Protein AF-A0A561EZQ5-F1 (afdb_monomer_lite)

Secondary structure (DSSP, 8-state):
-----PPPSSHHHHHHHHHHHHHHH-S-B-HHHHHTT-SS---HHHHHHHHHHHHHTTSEEE-TTS-EEE-

Structure (mmCIF, N/CA/C/O backbone):
data_AF-A0A561EZQ5-F1
#
_entry.id   AF-A0A561EZQ5-F1
#
loop_
_atom_site.group_PDB
_atom_site.id
_atom_site.type_symbol
_atom_site.label_atom_id
_atom_site.label_alt_id
_atom_site.label_comp_id
_atom_site.label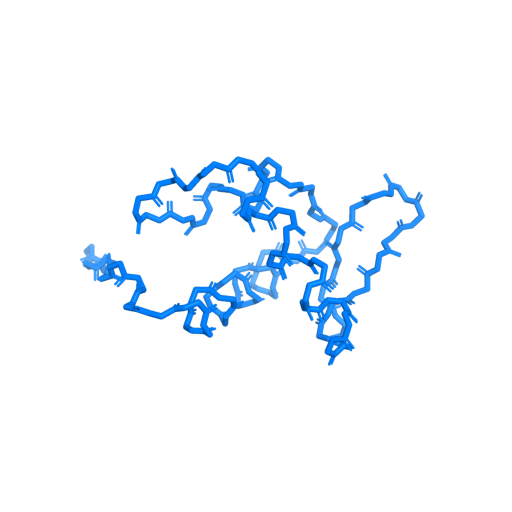_asym_id
_atom_site.label_entity_id
_atom_site.label_seq_id
_atom_site.pdbx_PDB_ins_code
_atom_site.Cartn_x
_atom_site.Cartn_y
_atom_site.Cartn_z
_atom_site.occupancy
_atom_site.B_iso_or_equiv
_atom_site.auth_seq_id
_atom_site.auth_comp_id
_atom_site.auth_asym_id
_atom_site.auth_atom_id
_atom_site.pdbx_PDB_model_num
ATOM 1 N N . MET A 1 1 ? 20.651 -15.567 4.040 1.00 35.09 1 MET A N 1
ATOM 2 C CA . MET A 1 1 ? 19.840 -15.992 2.884 1.00 35.09 1 MET A CA 1
ATOM 3 C C . MET A 1 1 ? 19.101 -14.760 2.408 1.00 35.09 1 MET A C 1
ATOM 5 O O . MET A 1 1 ? 18.179 -14.327 3.081 1.00 35.09 1 MET A O 1
ATOM 9 N N . THR A 1 2 ? 19.593 -14.103 1.366 1.00 46.25 2 THR A N 1
ATOM 10 C CA . THR A 1 2 ? 18.859 -13.024 0.700 1.00 46.25 2 THR A CA 1
ATOM 11 C C . THR A 1 2 ? 17.731 -13.701 -0.066 1.00 46.25 2 THR A C 1
ATOM 13 O O . THR A 1 2 ? 18.002 -14.410 -1.028 1.00 46.25 2 THR A O 1
ATOM 16 N N . GLU A 1 3 ? 16.490 -13.586 0.409 1.00 54.91 3 GLU A N 1
ATOM 17 C CA . GLU A 1 3 ? 15.333 -13.964 -0.404 1.00 54.91 3 GLU A CA 1
ATOM 18 C C . GLU A 1 3 ? 15.399 -13.121 -1.683 1.00 54.91 3 GLU A C 1
ATOM 20 O O . GLU A 1 3 ? 15.242 -11.900 -1.625 1.00 54.91 3 GLU A O 1
ATOM 25 N N . GLU A 1 4 ? 15.699 -13.748 -2.823 1.00 53.94 4 GLU A N 1
ATOM 26 C CA . GLU A 1 4 ? 15.468 -13.151 -4.136 1.00 53.94 4 GLU A CA 1
ATOM 27 C C . GLU A 1 4 ? 13.973 -12.849 -4.214 1.00 53.94 4 GLU A C 1
ATOM 29 O O . GLU A 1 4 ? 13.148 -13.731 -4.457 1.00 53.94 4 GLU A O 1
ATOM 34 N N . ARG A 1 5 ? 13.597 -11.604 -3.915 1.00 61.81 5 ARG A N 1
ATOM 35 C CA . ARG A 1 5 ? 12.220 -11.150 -4.056 1.00 61.81 5 ARG A CA 1
ATOM 36 C C . ARG A 1 5 ? 11.916 -11.100 -5.541 1.00 61.81 5 ARG A C 1
ATOM 38 O O . ARG A 1 5 ? 12.217 -10.120 -6.215 1.00 61.81 5 ARG A O 1
ATOM 45 N N . THR A 1 6 ? 11.351 -12.184 -6.058 1.00 67.50 6 THR A N 1
ATOM 46 C CA . THR A 1 6 ? 10.852 -12.214 -7.426 1.00 67.50 6 THR A CA 1
ATOM 47 C C . THR A 1 6 ? 9.798 -11.112 -7.569 1.00 67.50 6 THR A C 1
ATOM 49 O O . THR A 1 6 ? 8.857 -11.066 -6.765 1.00 67.50 6 THR A O 1
ATOM 52 N N . PRO A 1 7 ? 9.941 -10.203 -8.549 1.00 74.50 7 PRO A N 1
ATOM 53 C CA . PRO A 1 7 ? 8.956 -9.159 -8.769 1.00 74.50 7 PRO A CA 1
ATOM 54 C C . PRO A 1 7 ? 7.589 -9.800 -9.062 1.00 74.50 7 PRO A C 1
ATOM 56 O O . PRO A 1 7 ? 7.525 -10.809 -9.768 1.00 74.50 7 PRO A O 1
ATOM 59 N N . PRO A 1 8 ? 6.486 -9.247 -8.533 1.00 80.31 8 PRO A N 1
ATOM 60 C CA . PRO A 1 8 ? 5.163 -9.823 -8.737 1.00 80.31 8 PRO A CA 1
ATOM 61 C C . PRO A 1 8 ? 4.782 -9.794 -10.223 1.00 80.31 8 PRO A C 1
ATOM 63 O O . PRO A 1 8 ? 4.851 -8.742 -10.864 1.00 80.31 8 PRO A O 1
ATOM 66 N N . ALA A 1 9 ? 4.340 -10.933 -10.761 1.00 82.31 9 ALA A N 1
ATOM 67 C CA . ALA A 1 9 ? 3.970 -11.068 -12.171 1.00 82.31 9 ALA A CA 1
ATOM 68 C C . ALA A 1 9 ? 2.613 -10.414 -12.482 1.00 82.31 9 ALA A C 1
ATOM 70 O O . ALA A 1 9 ? 2.359 -9.974 -13.605 1.00 82.31 9 ALA A O 1
ATOM 71 N N . THR A 1 10 ? 1.737 -10.308 -11.480 1.00 89.44 10 THR A N 1
ATOM 72 C CA . THR A 1 10 ? 0.382 -9.770 -11.614 1.00 89.44 10 THR A CA 1
ATOM 73 C C . THR A 1 10 ? 0.060 -8.698 -10.572 1.00 89.44 10 THR A C 1
ATOM 75 O O . THR A 1 10 ? 0.652 -8.604 -9.495 1.00 89.44 10 THR A O 1
ATOM 78 N N . ALA A 1 11 ? -0.963 -7.886 -10.856 1.00 91.06 11 ALA A N 1
ATOM 79 C CA . ALA A 1 11 ? -1.471 -6.913 -9.888 1.00 91.06 11 ALA A CA 1
ATOM 80 C C . ALA A 1 11 ? -2.106 -7.570 -8.645 1.00 91.06 11 ALA A C 1
ATOM 82 O O . ALA A 1 11 ? -2.207 -6.921 -7.607 1.00 91.06 11 ALA A O 1
ATOM 83 N N . ILE A 1 12 ? -2.560 -8.826 -8.744 1.00 92.75 12 ILE A N 1
ATOM 84 C CA . ILE A 1 12 ? -3.126 -9.570 -7.611 1.00 92.75 12 ILE A CA 1
ATOM 85 C C . ILE A 1 12 ? -2.010 -9.951 -6.641 1.00 92.75 12 ILE A C 1
ATOM 87 O O . ILE A 1 12 ? -2.093 -9.589 -5.470 1.00 92.75 12 ILE A O 1
ATOM 91 N N . GLU A 1 13 ? -0.946 -10.585 -7.134 1.00 91.75 13 GLU A N 1
ATOM 92 C CA . GLU A 1 13 ? 0.218 -10.963 -6.319 1.00 91.75 13 GLU A CA 1
ATOM 93 C C . GLU A 1 13 ? 0.857 -9.736 -5.673 1.00 91.75 13 GLU A C 1
ATOM 95 O O . GLU A 1 13 ? 1.136 -9.731 -4.478 1.00 91.75 13 GLU A O 1
ATOM 100 N N . ARG A 1 14 ? 0.995 -8.643 -6.432 1.00 92.81 14 ARG A N 1
ATOM 101 C CA . ARG A 1 14 ? 1.526 -7.381 -5.909 1.00 92.81 14 ARG A CA 1
ATOM 102 C C . ARG A 1 14 ? 0.710 -6.845 -4.729 1.00 92.81 14 ARG A C 1
ATOM 104 O O . ARG A 1 14 ? 1.274 -6.390 -3.737 1.00 92.81 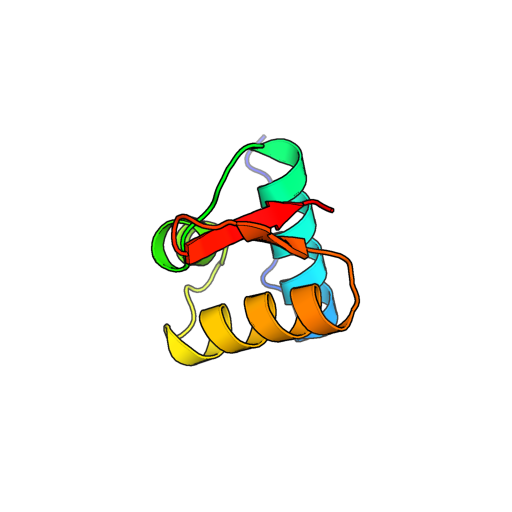14 ARG A O 1
ATOM 111 N N . ARG A 1 15 ? -0.623 -6.913 -4.809 1.00 95.31 15 ARG A N 1
ATOM 112 C CA . ARG A 1 15 ? -1.509 -6.513 -3.705 1.00 95.31 15 ARG A CA 1
ATOM 113 C C . ARG A 1 15 ? -1.411 -7.456 -2.511 1.00 95.31 15 ARG A C 1
ATOM 115 O O . ARG A 1 15 ? -1.450 -6.978 -1.382 1.00 95.31 15 ARG A O 1
ATOM 122 N N . GLN A 1 16 ? -1.276 -8.759 -2.743 1.00 94.62 16 GLN A N 1
ATOM 123 C CA . GLN A 1 16 ? -1.087 -9.737 -1.669 1.00 94.62 16 GLN A CA 1
ATOM 124 C C . GLN A 1 16 ? 0.232 -9.504 -0.927 1.00 94.62 16 GLN A C 1
ATOM 126 O O . GLN A 1 16 ? 0.223 -9.417 0.296 1.00 94.62 16 GLN A O 1
ATOM 131 N N . GLN A 1 17 ? 1.332 -9.278 -1.650 1.00 93.50 17 GLN A N 1
ATOM 132 C CA . GLN A 1 17 ? 2.626 -8.930 -1.057 1.00 93.50 17 GLN A CA 1
ATOM 133 C C . GLN A 1 17 ? 2.549 -7.640 -0.225 1.00 93.50 17 GLN A C 1
ATOM 135 O O . GLN A 1 17 ? 3.049 -7.600 0.899 1.00 93.50 17 GLN A O 1
ATOM 140 N N . LEU A 1 18 ? 1.878 -6.597 -0.735 1.00 95.19 18 LEU A N 1
ATOM 141 C CA . LEU A 1 18 ? 1.648 -5.369 0.030 1.00 95.19 18 LEU A CA 1
ATOM 142 C C . LEU A 1 18 ? 0.849 -5.645 1.314 1.00 95.19 18 LEU A C 1
ATOM 144 O O . LEU A 1 18 ? 1.219 -5.160 2.382 1.00 95.19 18 LEU A O 1
ATOM 148 N N . LEU A 1 19 ? -0.240 -6.410 1.220 1.00 96.38 19 LEU A N 1
ATOM 149 C CA . LEU A 1 19 ? -1.079 -6.751 2.368 1.00 96.38 19 LEU A CA 1
ATOM 150 C C . LEU A 1 19 ? -0.293 -7.526 3.430 1.00 96.38 19 LEU A C 1
ATOM 152 O O . LEU A 1 19 ? -0.389 -7.214 4.616 1.00 96.38 19 LEU A O 1
ATOM 156 N N . GLU A 1 20 ? 0.506 -8.509 3.019 1.00 95.69 20 GLU A N 1
ATOM 157 C CA . GLU A 1 20 ? 1.384 -9.247 3.926 1.00 95.69 20 GLU A CA 1
ATOM 158 C C . GLU A 1 20 ? 2.404 -8.336 4.605 1.00 95.69 20 GLU A C 1
ATOM 160 O O . GLU A 1 20 ? 2.623 -8.459 5.809 1.00 95.69 20 GLU A O 1
ATOM 165 N N . ALA A 1 21 ? 2.997 -7.396 3.868 1.00 95.19 21 ALA A N 1
ATOM 166 C CA . ALA A 1 21 ? 3.939 -6.442 4.437 1.00 95.19 21 ALA A CA 1
ATOM 167 C C . ALA A 1 21 ? 3.278 -5.547 5.499 1.00 95.19 21 ALA A C 1
ATOM 169 O O . ALA A 1 21 ? 3.841 -5.379 6.581 1.00 95.19 21 ALA A O 1
ATOM 170 N N . ILE A 1 22 ? 2.070 -5.036 5.229 1.00 96.00 22 ILE A N 1
ATOM 171 C CA . ILE A 1 22 ? 1.305 -4.225 6.191 1.00 96.00 22 ILE A CA 1
ATOM 172 C C . ILE A 1 22 ? 0.960 -5.051 7.436 1.00 96.00 22 ILE A C 1
ATOM 174 O O . ILE A 1 22 ? 1.183 -4.590 8.553 1.00 96.00 22 ILE A O 1
ATOM 178 N N . ARG A 1 23 ? 0.499 -6.298 7.265 1.00 96.19 23 ARG A N 1
ATOM 179 C CA . ARG A 1 23 ? 0.205 -7.214 8.383 1.00 96.19 23 ARG A CA 1
ATOM 180 C C . ARG A 1 23 ? 1.431 -7.502 9.244 1.00 96.19 23 ARG A C 1
ATOM 182 O O . ARG A 1 23 ? 1.337 -7.452 10.464 1.00 96.19 23 ARG A O 1
ATOM 189 N N . ARG A 1 24 ? 2.577 -7.790 8.620 1.00 95.50 24 ARG A N 1
ATOM 190 C CA . ARG A 1 24 ? 3.825 -8.109 9.333 1.00 95.50 24 ARG A CA 1
ATOM 191 C C . ARG A 1 24 ? 4.407 -6.898 10.056 1.00 95.50 24 ARG A C 1
ATOM 193 O O . ARG A 1 24 ? 4.924 -7.052 11.154 1.00 95.50 24 ARG A O 1
ATOM 200 N N . GLY A 1 25 ? 4.366 -5.715 9.443 1.00 94.31 25 GLY A N 1
ATOM 201 C CA . GLY A 1 25 ? 4.935 -4.516 10.059 1.00 94.31 25 GLY A CA 1
ATOM 202 C C . GLY A 1 25 ? 4.014 -3.820 11.057 1.00 94.31 25 GLY A C 1
ATOM 203 O O . GLY A 1 25 ? 4.516 -3.032 11.856 1.00 94.31 25 GLY A O 1
ATOM 204 N N . GLY A 1 26 ? 2.708 -4.100 11.016 1.00 92.81 26 GLY A N 1
ATOM 205 C CA . GLY A 1 26 ? 1.717 -3.568 11.947 1.00 92.81 26 GLY A CA 1
ATOM 206 C C . GLY A 1 26 ? 1.544 -2.046 11.894 1.00 92.81 26 GLY A C 1
ATOM 207 O O . GLY A 1 26 ? 2.282 -1.320 11.215 1.00 92.81 26 GLY A O 1
ATOM 208 N N . GLY A 1 27 ? 0.544 -1.573 12.642 1.00 93.50 27 GLY A N 1
ATOM 209 C CA . GLY A 1 27 ? 0.205 -0.157 12.775 1.00 93.50 27 GLY A CA 1
ATOM 210 C C . GLY A 1 27 ? -0.238 0.501 11.469 1.00 93.50 27 GLY A C 1
ATOM 211 O O . GLY A 1 27 ? -0.525 -0.168 10.475 1.00 93.50 27 GLY A O 1
ATOM 212 N N . THR A 1 28 ? -0.276 1.832 11.481 1.00 96.00 28 THR A N 1
ATOM 213 C CA . THR A 1 28 ? -0.715 2.647 10.348 1.00 96.00 28 THR A CA 1
ATOM 214 C C . THR A 1 28 ? 0.387 2.841 9.305 1.00 96.00 28 THR A C 1
ATOM 216 O O . THR A 1 28 ? 1.532 3.175 9.621 1.00 96.00 28 THR A O 1
ATOM 219 N N . TRP A 1 29 ? 0.033 2.668 8.032 1.00 96.88 29 TRP A N 1
ATOM 220 C CA . TRP A 1 29 ? 0.924 2.836 6.886 1.00 96.88 29 TRP A CA 1
ATOM 221 C C . TRP A 1 29 ? 0.435 3.943 5.959 1.00 96.88 29 TRP A C 1
ATOM 223 O O . TRP A 1 29 ? -0.723 3.957 5.549 1.00 96.88 29 TRP A O 1
ATOM 233 N N . ASP A 1 30 ? 1.322 4.847 5.555 1.00 95.81 30 ASP A N 1
ATOM 234 C CA . ASP A 1 30 ? 1.048 5.752 4.442 1.00 95.81 30 ASP A CA 1
ATOM 235 C C . ASP A 1 30 ? 1.442 5.121 3.090 1.00 95.81 30 ASP A C 1
ATOM 237 O O . ASP A 1 30 ? 2.012 4.027 3.001 1.00 95.81 30 ASP A O 1
ATOM 241 N N . TRP A 1 31 ? 1.121 5.818 1.997 1.00 94.50 31 TRP A N 1
ATOM 242 C CA . TRP A 1 31 ? 1.441 5.339 0.651 1.00 94.50 31 TRP A CA 1
ATOM 243 C C . TRP A 1 31 ? 2.950 5.345 0.349 1.00 94.50 31 TRP A C 1
ATOM 245 O O . TRP A 1 31 ? 3.375 4.633 -0.562 1.00 94.50 31 TRP A O 1
ATOM 255 N N . GLN A 1 32 ? 3.756 6.137 1.064 1.00 95.38 32 GLN A N 1
ATOM 256 C CA . GLN A 1 32 ? 5.207 6.206 0.868 1.00 95.38 32 GLN A CA 1
ATOM 257 C C . GLN A 1 32 ? 5.867 4.966 1.460 1.00 95.38 32 GLN A C 1
ATOM 259 O O . GLN A 1 32 ? 6.560 4.258 0.735 1.00 95.38 32 GLN A O 1
ATOM 264 N N . ARG A 1 33 ? 5.550 4.636 2.713 1.00 94.88 33 ARG A N 1
ATOM 265 C CA . ARG A 1 33 ? 5.974 3.403 3.381 1.00 94.88 33 ARG A CA 1
ATOM 266 C C . ARG A 1 33 ? 5.492 2.171 2.623 1.00 94.88 33 ARG A C 1
ATOM 268 O O . ARG A 1 33 ? 6.260 1.246 2.392 1.00 94.88 33 ARG A O 1
ATOM 275 N N . ALA A 1 34 ? 4.242 2.176 2.152 1.00 95.31 34 ALA A N 1
ATOM 276 C CA . ALA A 1 34 ? 3.732 1.104 1.301 1.00 95.31 34 ALA A CA 1
ATOM 277 C C . ALA A 1 34 ? 4.581 0.932 0.033 1.00 95.31 34 ALA A C 1
ATOM 279 O O . ALA A 1 34 ? 4.885 -0.193 -0.336 1.00 95.31 34 ALA A O 1
ATOM 280 N N . ARG A 1 35 ? 5.007 2.021 -0.621 1.00 95.44 35 ARG A N 1
ATOM 281 C CA . ARG A 1 35 ? 5.824 1.970 -1.845 1.00 95.44 35 ARG A CA 1
ATOM 282 C C . ARG A 1 35 ? 7.188 1.308 -1.634 1.00 95.44 35 ARG A C 1
ATOM 284 O O . ARG A 1 35 ? 7.742 0.767 -2.587 1.00 95.44 35 ARG A O 1
ATOM 291 N N . GLU A 1 36 ? 7.726 1.338 -0.420 1.00 93.62 36 GLU A N 1
ATOM 292 C CA . GLU A 1 36 ? 9.016 0.720 -0.097 1.00 93.62 36 GLU A CA 1
ATOM 293 C C . GLU A 1 36 ? 8.976 -0.811 -0.127 1.00 93.62 36 GLU A C 1
ATOM 295 O O . GLU A 1 36 ? 10.027 -1.436 -0.229 1.00 93.62 36 GLU A O 1
ATOM 300 N N . THR A 1 37 ? 7.788 -1.423 -0.099 1.00 90.62 37 THR A N 1
ATOM 301 C CA . THR A 1 37 ? 7.639 -2.888 -0.146 1.00 90.62 37 THR A CA 1
ATOM 302 C C . THR A 1 37 ? 7.790 -3.467 -1.551 1.00 90.62 37 THR A C 1
ATOM 304 O O . THR A 1 37 ? 7.939 -4.679 -1.694 1.00 90.62 37 THR A O 1
ATOM 307 N N . TYR A 1 38 ? 7.754 -2.615 -2.576 1.00 88.00 38 TYR A N 1
ATOM 308 C CA . TYR A 1 38 ? 7.723 -3.014 -3.974 1.00 88.00 38 TYR A CA 1
ATOM 309 C C . TYR A 1 38 ? 9.119 -3.075 -4.589 1.00 88.00 38 TYR A C 1
ATOM 311 O O . TYR A 1 38 ? 9.923 -2.153 -4.429 1.00 88.00 38 TYR A O 1
ATOM 319 N N . GLU A 1 39 ? 9.329 -4.084 -5.431 1.00 85.31 39 GLU A N 1
ATOM 320 C CA . GLU A 1 39 ? 10.485 -4.197 -6.313 1.00 85.31 39 GLU A CA 1
ATOM 321 C C . GLU A 1 39 ? 10.029 -4.705 -7.696 1.00 85.31 39 GLU A C 1
ATOM 323 O O . GLU A 1 39 ? 9.431 -5.779 -7.769 1.00 85.31 39 GLU A O 1
ATOM 328 N N . PRO A 1 40 ? 10.231 -3.941 -8.791 1.00 86.38 40 PRO A N 1
ATOM 329 C CA . PRO A 1 40 ? 10.673 -2.542 -8.827 1.00 86.38 40 PRO A CA 1
ATOM 330 C C . PRO A 1 40 ? 9.624 -1.583 -8.232 1.00 86.38 40 PRO A C 1
ATOM 332 O O . PRO A 1 40 ? 8.426 -1.865 -8.238 1.00 86.38 40 PRO A O 1
ATOM 335 N N . ARG A 1 41 ? 10.061 -0.411 -7.747 1.00 89.38 41 ARG A N 1
ATOM 336 C CA . ARG A 1 41 ? 9.163 0.590 -7.138 1.00 89.38 41 ARG A CA 1
ATOM 337 C C . ARG A 1 41 ? 8.232 1.216 -8.190 1.00 89.38 41 ARG A C 1
ATOM 339 O O . ARG A 1 41 ? 8.715 2.002 -9.010 1.00 89.38 41 ARG A O 1
ATOM 346 N N . PRO A 1 42 ? 6.909 0.973 -8.146 1.00 89.31 42 PRO A N 1
ATOM 347 C CA . PRO A 1 42 ? 5.984 1.521 -9.127 1.00 89.31 42 PRO A CA 1
ATOM 348 C C . PRO A 1 42 ? 5.743 3.016 -8.889 1.00 89.31 42 PRO A C 1
ATOM 350 O O . PRO A 1 42 ? 6.227 3.621 -7.920 1.00 89.31 42 PRO A O 1
ATOM 353 N N . ASP A 1 43 ? 4.972 3.633 -9.781 1.00 93.62 43 ASP A N 1
ATOM 354 C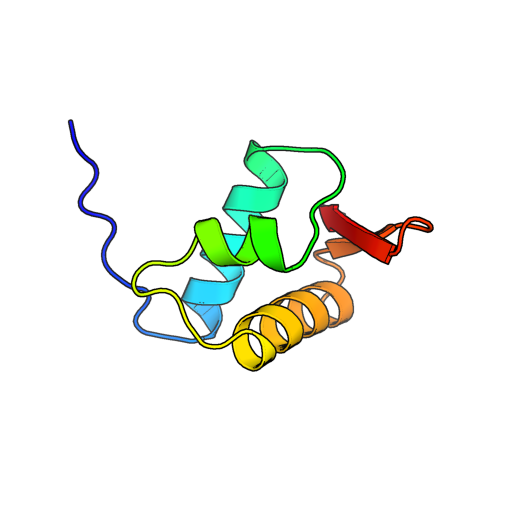 CA . ASP A 1 43 ? 4.544 5.013 -9.612 1.00 93.62 43 ASP A CA 1
ATOM 355 C C . ASP A 1 43 ? 3.583 5.160 -8.403 1.00 93.62 43 ASP A C 1
ATOM 357 O O . ASP A 1 43 ? 2.843 4.228 -8.064 1.00 93.62 43 ASP A O 1
ATOM 361 N N . PRO A 1 44 ? 3.535 6.334 -7.747 1.00 95.19 44 PRO A N 1
ATOM 362 C CA . PRO A 1 44 ? 2.663 6.554 -6.592 1.00 95.19 44 PRO A CA 1
ATOM 363 C C . PRO A 1 44 ? 1.167 6.311 -6.844 1.00 95.19 44 PRO A C 1
ATOM 365 O O . PRO A 1 44 ? 0.442 5.978 -5.904 1.00 95.19 44 PRO A O 1
ATOM 368 N N . ARG A 1 45 ? 0.665 6.486 -8.077 1.00 95.94 45 ARG A N 1
ATOM 369 C CA . ARG A 1 45 ? -0.753 6.243 -8.389 1.00 95.94 45 ARG A CA 1
ATOM 370 C C . ARG A 1 45 ? -1.063 4.752 -8.351 1.00 95.94 45 ARG A C 1
ATOM 372 O O . ARG A 1 45 ? -2.122 4.394 -7.842 1.00 95.94 45 ARG A O 1
ATOM 379 N N . THR A 1 46 ? -0.147 3.898 -8.807 1.00 95.06 46 THR A N 1
ATOM 380 C CA . THR A 1 46 ? -0.289 2.438 -8.697 1.00 95.06 46 THR A CA 1
ATOM 381 C C . THR A 1 46 ? -0.370 1.992 -7.240 1.00 95.06 46 THR A C 1
ATOM 383 O O . THR A 1 46 ? -1.309 1.286 -6.882 1.00 95.06 46 THR A O 1
ATOM 386 N N . VAL A 1 47 ? 0.517 2.490 -6.370 1.00 95.81 47 VAL A N 1
ATOM 387 C CA . VAL A 1 47 ? 0.495 2.148 -4.932 1.00 95.81 47 VAL A CA 1
ATOM 388 C C . VAL A 1 47 ? -0.820 2.573 -4.278 1.00 95.81 47 VAL A C 1
ATOM 390 O O . VAL A 1 47 ? -1.457 1.792 -3.574 1.00 95.81 47 VAL A O 1
ATOM 393 N N . ARG A 1 48 ? -1.275 3.804 -4.546 1.00 95.88 48 ARG A N 1
ATOM 394 C CA . ARG A 1 48 ? -2.560 4.303 -4.031 1.00 95.88 48 ARG A CA 1
ATOM 395 C C . ARG A 1 48 ? -3.738 3.481 -4.541 1.00 95.88 48 ARG A C 1
ATOM 397 O O . ARG A 1 48 ? -4.659 3.217 -3.774 1.00 95.88 48 ARG A O 1
ATOM 404 N N . ARG A 1 49 ? -3.713 3.066 -5.810 1.00 96.75 49 ARG A N 1
ATOM 405 C CA . ARG A 1 49 ? -4.742 2.197 -6.387 1.00 96.75 49 ARG A CA 1
ATOM 406 C C . ARG A 1 49 ? -4.769 0.846 -5.685 1.00 96.75 49 ARG A C 1
ATOM 408 O O . ARG A 1 49 ? -5.850 0.379 -5.355 1.00 96.75 49 ARG A O 1
ATOM 415 N N . ASP A 1 50 ? -3.614 0.246 -5.431 1.00 96.56 50 ASP A N 1
ATOM 416 C CA . ASP A 1 50 ? -3.519 -1.047 -4.755 1.00 96.56 50 ASP A CA 1
ATOM 417 C C . ASP A 1 50 ? -4.032 -0.976 -3.309 1.00 96.56 50 ASP A C 1
ATOM 419 O O . ASP A 1 50 ? -4.871 -1.793 -2.933 1.00 96.56 50 ASP A O 1
ATOM 423 N N . LEU A 1 51 ? -3.655 0.060 -2.549 1.00 96.81 51 LEU A N 1
ATOM 424 C CA . LEU A 1 51 ? -4.202 0.332 -1.211 1.00 96.81 51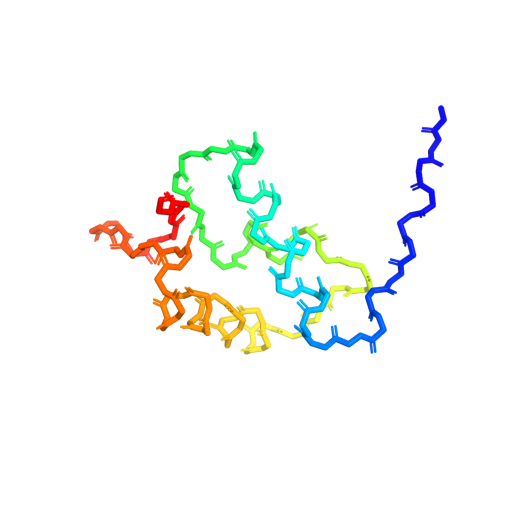 LEU A CA 1
ATOM 425 C C . LEU A 1 51 ? -5.730 0.503 -1.240 1.00 96.81 51 LEU A C 1
ATOM 427 O O . LEU A 1 51 ? -6.443 -0.109 -0.450 1.00 96.81 51 LEU A O 1
ATOM 431 N N . GLN A 1 52 ? -6.258 1.274 -2.197 1.00 96.31 52 GLN A N 1
ATOM 432 C CA . GLN A 1 52 ? -7.704 1.450 -2.364 1.00 96.31 52 GLN A CA 1
ATOM 433 C C . GLN A 1 52 ? -8.425 0.148 -2.723 1.00 96.31 52 GLN A C 1
ATOM 435 O O . GLN A 1 52 ? -9.533 -0.081 -2.244 1.00 96.31 52 GLN A O 1
ATOM 440 N N . GLN A 1 53 ? -7.840 -0.693 -3.579 1.00 97.69 53 GLN A N 1
ATOM 441 C CA . GLN A 1 53 ? -8.422 -1.991 -3.928 1.00 97.69 53 GLN A CA 1
ATOM 442 C C . GLN A 1 53 ? -8.448 -2.927 -2.720 1.00 97.69 53 GLN A C 1
ATOM 444 O O . GLN A 1 53 ? -9.452 -3.597 -2.500 1.00 97.69 53 GLN A O 1
ATOM 449 N N . LEU A 1 54 ? -7.392 -2.927 -1.905 1.00 97.50 54 LEU A N 1
ATOM 450 C CA . LEU A 1 54 ? -7.354 -3.691 -0.661 1.00 97.50 54 LEU A CA 1
ATOM 451 C C . LEU A 1 54 ? -8.385 -3.184 0.362 1.00 97.50 54 LEU A C 1
ATOM 453 O O . LEU A 1 54 ? -9.028 -4.003 1.014 1.00 97.50 54 LEU A O 1
ATOM 457 N N . CYS A 1 55 ? -8.623 -1.870 0.448 1.00 96.75 55 CYS A N 1
ATOM 458 C CA . CYS A 1 55 ? -9.729 -1.325 1.243 1.00 96.75 55 CYS A CA 1
ATOM 459 C C . CYS A 1 55 ? -11.101 -1.746 0.714 1.00 96.75 55 CYS A C 1
ATOM 461 O O . CYS A 1 55 ? -11.960 -2.153 1.487 1.00 96.75 55 CYS A O 1
ATOM 463 N N . LYS A 1 56 ? -11.316 -1.686 -0.606 1.00 96.88 56 LYS A N 1
ATOM 464 C CA . LYS A 1 56 ? -12.572 -2.141 -1.229 1.00 96.88 56 LYS A CA 1
ATOM 465 C C . LYS A 1 56 ? -12.834 -3.626 -0.989 1.00 96.88 56 LYS A C 1
ATOM 467 O O . LYS A 1 56 ? -13.985 -4.019 -0.857 1.00 96.88 56 LYS A O 1
ATOM 472 N N . ALA A 1 57 ? -11.775 -4.429 -0.928 1.00 96.56 57 ALA A N 1
ATOM 473 C CA . ALA A 1 57 ? -11.840 -5.846 -0.594 1.00 96.56 57 ALA A CA 1
ATOM 474 C C . ALA A 1 57 ? -11.980 -6.115 0.919 1.00 96.56 57 ALA A C 1
ATOM 476 O O . ALA A 1 57 ? -11.992 -7.275 1.320 1.00 96.56 57 ALA A O 1
ATOM 477 N N . GLY A 1 58 ? -12.025 -5.078 1.765 1.00 96.81 58 GLY A N 1
ATOM 478 C CA . GLY A 1 58 ? -12.104 -5.211 3.223 1.00 96.81 58 GLY A CA 1
ATOM 479 C C . GLY A 1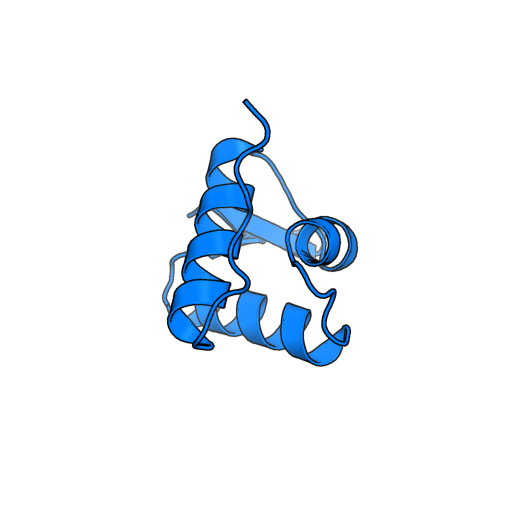 58 ? -10.839 -5.775 3.876 1.00 96.81 58 GLY A C 1
ATOM 480 O O . GLY A 1 58 ? -10.876 -6.159 5.035 1.00 96.81 58 GLY A O 1
ATOM 481 N N . SER A 1 59 ? -9.721 -5.852 3.148 1.00 97.69 59 SER A N 1
ATOM 482 C CA . SER A 1 59 ? -8.448 -6.373 3.672 1.00 97.69 59 SER A CA 1
ATOM 483 C C . SER A 1 59 ? -7.628 -5.317 4.415 1.00 97.69 59 SER A C 1
ATOM 485 O O . SER A 1 59 ? -6.761 -5.665 5.212 1.00 97.69 59 SER A O 1
ATOM 487 N N . LEU A 1 60 ? -7.878 -4.038 4.124 1.00 97.50 60 LEU A N 1
ATOM 488 C CA . LEU A 1 60 ? -7.312 -2.897 4.836 1.00 97.50 60 LEU A CA 1
ATOM 489 C C . LEU A 1 60 ? -8.434 -1.959 5.278 1.00 97.50 60 LEU A C 1
ATOM 491 O O . LEU A 1 60 ? -9.400 -1.755 4.541 1.00 97.50 60 LEU A O 1
ATOM 495 N N . VAL A 1 61 ? -8.251 -1.294 6.409 1.00 96.62 61 VAL A N 1
ATOM 496 C CA . VAL A 1 61 ? -9.074 -0.159 6.833 1.00 96.62 61 VAL A CA 1
ATOM 497 C C . VAL A 1 61 ? -8.300 1.143 6.676 1.00 96.62 61 VAL A C 1
ATOM 499 O O . VAL A 1 61 ? -7.068 1.165 6.701 1.00 96.62 61 VAL A O 1
ATOM 502 N N . ARG A 1 62 ? -9.029 2.243 6.474 1.00 94.38 62 ARG A N 1
ATOM 503 C CA . ARG A 1 62 ? -8.438 3.579 6.443 1.00 94.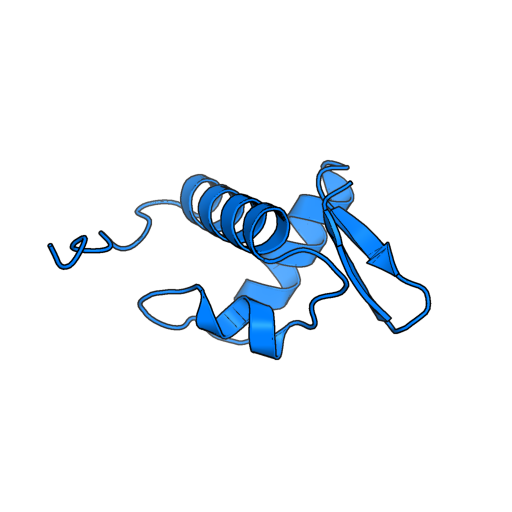38 62 ARG A CA 1
ATOM 504 C C . ARG A 1 62 ? -8.528 4.187 7.837 1.00 94.38 62 ARG A C 1
ATOM 506 O O . ARG A 1 62 ? -9.630 4.393 8.332 1.00 94.38 62 ARG A O 1
ATOM 513 N N . ALA A 1 63 ? -7.379 4.467 8.437 1.00 92.19 63 ALA A N 1
ATOM 514 C CA . ALA A 1 63 ? -7.288 5.114 9.738 1.00 92.19 63 ALA A CA 1
ATOM 515 C C . ALA A 1 63 ? -7.684 6.596 9.645 1.00 92.19 63 ALA A C 1
ATOM 517 O O . ALA A 1 63 ? -7.538 7.225 8.590 1.00 92.19 63 ALA A O 1
ATOM 518 N N . GLU A 1 64 ? -8.125 7.178 10.761 1.00 88.56 64 GLU A N 1
ATOM 519 C CA . GLU A 1 64 ? -8.490 8.602 10.851 1.00 88.56 64 GLU A CA 1
ATOM 520 C C . GLU A 1 64 ? -7.319 9.531 10.498 1.00 88.56 64 GLU A C 1
ATOM 522 O O . GLU A 1 64 ? -7.510 10.576 9.879 1.00 88.56 64 GLU A O 1
ATOM 527 N N . SER A 1 65 ? -6.088 9.100 10.790 1.00 87.88 65 SER A N 1
ATOM 528 C CA . SER A 1 65 ? -4.840 9.780 10.412 1.00 87.88 65 SER A CA 1
ATOM 529 C C . SER A 1 65 ? -4.574 9.799 8.898 1.00 87.88 65 SER A C 1
ATOM 531 O O . SER A 1 65 ? -3.606 10.403 8.438 1.00 87.88 65 SER A O 1
ATOM 533 N N . GLY A 1 66 ? -5.421 9.143 8.099 1.00 87.44 66 GLY A N 1
ATOM 534 C CA . GLY A 1 66 ? -5.341 9.109 6.642 1.00 87.44 66 GLY A CA 1
ATOM 535 C C . GLY A 1 66 ? -4.477 7.981 6.074 1.00 87.44 66 GLY A C 1
ATOM 536 O O . GLY A 1 66 ? -4.383 7.876 4.846 1.00 87.44 66 GLY A O 1
ATOM 537 N N . GLY A 1 67 ? -3.885 7.147 6.933 1.00 93.62 67 GLY A N 1
ATOM 538 C CA . GLY A 1 67 ? -3.142 5.949 6.546 1.00 93.62 67 GLY A CA 1
ATOM 539 C C . GLY A 1 67 ? -4.000 4.682 6.481 1.00 93.62 67 GLY A C 1
ATOM 540 O O . GLY A 1 67 ? -5.227 4.727 6.561 1.00 93.62 67 GLY A O 1
ATOM 541 N N . TYR A 1 68 ? -3.336 3.549 6.288 1.00 96.81 68 TYR A N 1
ATOM 542 C CA . TYR A 1 68 ? -3.930 2.243 6.036 1.00 96.81 68 TYR A CA 1
ATOM 543 C C . TYR A 1 68 ? -3.445 1.233 7.066 1.00 96.81 68 TYR A C 1
ATOM 545 O O . TYR A 1 68 ? -2.256 1.182 7.373 1.00 96.81 68 TYR A O 1
ATOM 553 N N . GLU A 1 69 ? -4.357 0.410 7.559 1.00 96.62 69 GLU A N 1
ATOM 554 C CA . GLU A 1 69 ? -4.081 -0.635 8.543 1.00 96.62 69 GLU A CA 1
ATOM 555 C C . GLU A 1 69 ? -4.658 -1.954 8.052 1.00 96.62 69 GLU A C 1
ATOM 557 O O . GLU A 1 69 ? -5.658 -1.960 7.331 1.00 96.62 69 GLU A O 1
ATOM 562 N N . ALA A 1 70 ? -4.020 -3.069 8.405 1.00 95.56 70 ALA A N 1
ATOM 563 C CA . ALA A 1 70 ? -4.610 -4.378 8.154 1.00 95.56 70 ALA A CA 1
ATOM 564 C C . ALA A 1 70 ? -5.915 -4.510 8.947 1.00 95.56 70 ALA A C 1
ATOM 566 O O . ALA A 1 70 ? -5.931 -4.208 10.138 1.00 95.56 70 ALA A O 1
ATOM 567 N N . ALA A 1 71 ? -6.983 -4.916 8.254 1.00 89.94 71 ALA A N 1
ATOM 568 C CA . ALA A 1 71 ? -8.264 -5.238 8.874 1.00 89.94 71 ALA A CA 1
ATOM 569 C C . ALA A 1 71 ? -8.174 -6.524 9.707 1.00 89.94 71 ALA A C 1
ATOM 571 O O . ALA A 1 71 ? -7.389 -7.425 9.310 1.00 89.94 71 ALA A O 1
#

Sequence (71 aa):
MTEERTPPATAIERRQQLLEAIRRGGGTWDWQRARETYEPRPDPRTVRRDLQQLCKAGSLVRAESGGYEAA

pLDDT: mean 90.01, std 12.32, range [35.09, 97.69]

Foldseek 3Di:
DPPPPDADPDLVVLLVQLLVVLVVVFDFDDLVNSQVSHVVRDDSVSSVVSQVVCVVVVQWDQDPVRTIHGD

Radius of gyration: 11.6 Å; chains: 1; bounding box: 32×26×25 Å

Organism: NCBI:txid285545